Protein AF-A0A5K7W5W5-F1 (afdb_monomer_lite)

InterPro domains:
  IPR001056 Photosystem II reaction centre protein H [MF_00752] (23-83)
  IPR001056 Photosystem II reaction centre protein H [NF002728] (25-84)
  IPR001056 Photosystem II reaction centre protein H [PF00737] (26-77)
  IPR001056 Photosystem II reaction centre protein H [PTHR34469] (22-82)
  IPR036863 Photosystem II reaction centre protein H superfamily [G3DSA:1.20.5.880] (23-88)
  IPR036863 Photosystem II reaction centre protein H superfamily [SSF161025] (25-86)

pLDDT: mean 87.92, std 11.74, range [57.81, 98.81]

Structure (mmCIF, N/CA/C/O backbone):
data_AF-A0A5K7W5W5-F1
#
_entry.id   AF-A0A5K7W5W5-F1
#
loop_
_atom_site.group_PDB
_atom_site.id
_atom_site.type_symbol
_atom_site.label_atom_id
_atom_site.label_alt_id
_atom_site.label_comp_id
_atom_site.label_asym_id
_atom_site.label_entity_id
_atom_site.label_seq_id
_atom_site.pdbx_PDB_ins_code
_atom_site.Cartn_x
_atom_site.Cartn_y
_atom_site.Cartn_z
_atom_site.occupancy
_atom_site.B_iso_or_equiv
_atom_site.auth_seq_id
_atom_site.auth_comp_id
_atom_site.auth_asym_id
_atom_site.auth_atom_id
_atom_site.pdbx_PDB_model_num
ATOM 1 N N . MET A 1 1 ? -9.352 22.345 51.797 1.00 60.91 1 MET A N 1
ATOM 2 C CA . MET A 1 1 ? -10.383 22.298 50.734 1.00 60.91 1 MET A CA 1
ATOM 3 C C . MET A 1 1 ? -11.599 21.592 51.316 1.00 60.91 1 MET A C 1
ATOM 5 O O . MET A 1 1 ? -11.446 20.458 51.744 1.00 60.91 1 MET A O 1
ATOM 9 N N . SER A 1 2 ? -12.739 22.272 51.476 1.00 82.88 2 SER A N 1
ATOM 10 C CA . SER A 1 2 ? -13.903 21.677 52.154 1.00 82.88 2 SER A CA 1
ATOM 11 C C . SER A 1 2 ? -14.591 20.634 51.266 1.00 82.88 2 SER A C 1
ATOM 13 O O . SER A 1 2 ? -14.559 20.742 50.038 1.00 82.88 2 SER A O 1
ATOM 15 N N . LEU A 1 3 ? -15.245 19.646 51.885 1.00 75.31 3 LEU A N 1
ATOM 16 C CA . LEU A 1 3 ? -16.073 18.645 51.195 1.00 75.31 3 LEU A CA 1
ATOM 17 C C . LEU A 1 3 ? -17.112 19.300 50.262 1.00 75.31 3 LEU A C 1
ATOM 19 O O . LEU A 1 3 ? -17.318 18.834 49.144 1.00 75.31 3 LEU A O 1
ATOM 23 N N . ALA A 1 4 ? -17.683 20.438 50.669 1.00 79.62 4 ALA A N 1
ATOM 24 C CA . ALA A 1 4 ? -18.612 21.219 49.851 1.00 79.62 4 ALA A CA 1
ATOM 25 C C . ALA A 1 4 ? -17.946 21.825 48.597 1.00 79.62 4 ALA A C 1
ATOM 27 O O . ALA A 1 4 ? -18.526 21.810 47.512 1.00 79.62 4 ALA A O 1
ATOM 28 N N . GLY A 1 5 ? -16.702 22.306 48.715 1.00 82.00 5 GLY A N 1
ATOM 29 C CA . GLY A 1 5 ? -15.933 22.837 47.584 1.00 82.00 5 GLY A CA 1
ATOM 30 C C . GLY A 1 5 ? -15.515 21.764 46.571 1.00 82.00 5 GLY A C 1
ATOM 31 O O . GLY A 1 5 ? -15.480 22.032 45.370 1.00 82.00 5 GLY A O 1
ATOM 32 N N . LEU A 1 6 ? -15.244 20.539 47.035 1.00 80.81 6 LEU A N 1
ATOM 33 C CA . LEU A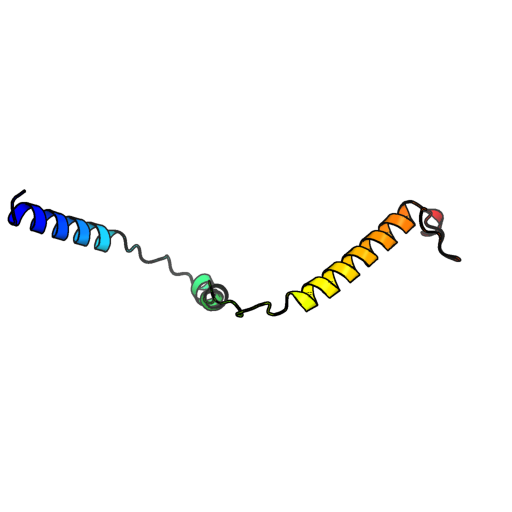 1 6 ? -14.968 19.390 46.166 1.00 80.81 6 LEU A CA 1
ATOM 34 C C . LEU A 1 6 ? -16.235 18.941 45.420 1.00 80.81 6 LEU A C 1
ATOM 36 O O . LEU A 1 6 ? -16.193 18.745 44.206 1.00 80.81 6 LEU A O 1
ATOM 40 N N . ALA A 1 7 ? -17.367 18.849 46.125 1.00 84.69 7 ALA A N 1
ATOM 41 C CA . ALA A 1 7 ? -18.654 18.487 45.535 1.00 84.69 7 ALA A CA 1
ATOM 42 C C . ALA A 1 7 ? -19.078 19.478 44.438 1.00 84.69 7 ALA A C 1
ATOM 44 O O . ALA A 1 7 ? -19.440 19.063 43.338 1.00 84.69 7 ALA A O 1
ATOM 45 N N . LEU A 1 8 ? -18.940 20.786 44.687 1.00 83.62 8 LEU A N 1
ATOM 46 C CA . LEU A 1 8 ? -19.262 21.819 43.700 1.00 83.62 8 LEU A CA 1
ATOM 47 C C . LEU A 1 8 ? -18.367 21.734 42.452 1.00 83.62 8 LEU A C 1
ATOM 49 O O . LEU A 1 8 ? -18.857 21.881 41.334 1.00 83.62 8 LEU A O 1
ATOM 53 N N . ARG A 1 9 ? -17.069 21.441 42.619 1.00 83.44 9 ARG A N 1
ATOM 54 C CA . ARG A 1 9 ? -16.140 21.241 41.493 1.00 83.44 9 ARG A CA 1
ATOM 55 C C . ARG A 1 9 ? -16.490 20.008 40.665 1.00 83.44 9 ARG A C 1
ATOM 57 O O . 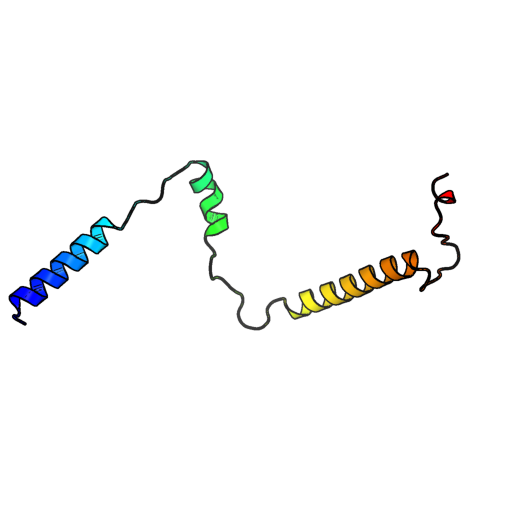ARG A 1 9 ? -16.438 20.082 39.443 1.00 83.44 9 ARG A O 1
ATOM 64 N N . ILE A 1 10 ? -16.884 18.906 41.301 1.00 81.06 10 ILE A N 1
ATOM 65 C CA . ILE A 1 10 ? -17.322 17.691 40.598 1.00 81.06 10 ILE A CA 1
ATOM 66 C C . ILE A 1 10 ? -18.608 17.967 39.811 1.00 81.06 10 ILE A C 1
ATOM 68 O O . ILE A 1 10 ? -18.681 17.644 38.628 1.00 81.06 10 ILE A O 1
ATOM 72 N N . VAL A 1 11 ? -19.594 18.631 40.419 1.00 83.88 11 VAL A N 1
ATOM 73 C CA . VAL A 1 11 ? -20.854 18.991 39.747 1.00 83.88 11 VAL A CA 1
ATOM 74 C C . VAL A 1 11 ? -20.610 19.945 38.574 1.00 83.88 11 VAL A C 1
ATOM 76 O O . VAL A 1 11 ? -21.175 19.752 37.496 1.00 83.88 11 VAL A O 1
ATOM 79 N N . LEU A 1 12 ? -19.724 20.931 38.739 1.00 82.25 12 LEU A N 1
ATOM 80 C CA . LEU A 1 12 ? -19.339 21.848 37.667 1.00 82.25 12 LEU A CA 1
ATOM 81 C C . LEU A 1 12 ? -18.643 21.106 36.517 1.00 82.25 12 LEU A C 1
ATOM 83 O O . LEU A 1 12 ? -19.013 21.294 35.361 1.00 82.25 12 LEU A O 1
ATOM 87 N N . LEU A 1 13 ? -17.685 20.224 36.820 1.00 78.94 13 LEU A N 1
ATOM 88 C CA . LEU A 1 13 ? -16.972 19.429 35.815 1.00 78.94 13 LEU A CA 1
ATOM 89 C C . LEU A 1 13 ? -17.910 18.483 35.056 1.00 78.94 13 LEU A C 1
ATOM 91 O O . LEU A 1 13 ? -17.814 18.371 33.834 1.00 78.94 13 LEU A O 1
ATOM 95 N N . LEU A 1 14 ? -18.855 17.847 35.750 1.00 80.19 14 LEU A N 1
ATOM 96 C CA . LEU A 1 14 ? -19.871 16.998 35.125 1.00 80.19 14 LEU A CA 1
ATOM 97 C C . LEU A 1 14 ? -20.846 17.814 34.258 1.00 80.19 14 LEU A C 1
ATOM 99 O O . LEU A 1 14 ? -21.211 17.372 33.169 1.00 80.19 14 LEU A O 1
ATOM 103 N N . SER A 1 15 ? -21.218 19.023 34.687 1.00 76.12 15 SER A N 1
ATOM 104 C CA . SER A 1 15 ? -22.082 19.941 33.928 1.00 76.12 15 SER A CA 1
ATOM 105 C C . SER A 1 15 ? -21.398 20.489 32.667 1.00 76.12 15 SER A C 1
ATOM 107 O O . SER A 1 15 ? -22.012 20.567 31.601 1.00 76.12 15 SER A O 1
ATOM 109 N N . VAL A 1 16 ? -20.099 20.795 32.750 1.00 73.38 16 VAL A N 1
ATOM 110 C CA . VAL A 1 16 ? -19.273 21.181 31.595 1.00 73.38 16 VAL A CA 1
ATOM 111 C C . VAL A 1 16 ? -19.126 20.003 30.627 1.00 73.38 16 VAL A C 1
ATOM 113 O O . VAL A 1 16 ? -19.383 20.164 29.437 1.00 73.38 16 VAL A O 1
ATOM 116 N N . LYS A 1 17 ? -18.833 18.791 31.122 1.00 65.94 17 LYS A N 1
ATOM 117 C CA . LYS A 1 17 ? -18.718 17.584 30.284 1.00 65.94 17 LYS A CA 1
ATOM 118 C C . LYS A 1 17 ? -20.029 17.226 29.571 1.00 65.94 17 LYS A C 1
ATOM 120 O O . LYS A 1 17 ? -19.993 16.841 28.408 1.00 65.94 17 LYS A O 1
ATOM 125 N N . LYS A 1 18 ? -21.180 17.418 30.228 1.00 63.28 18 LYS A N 1
ATOM 126 C CA . LYS A 1 18 ? -22.516 17.194 29.645 1.00 63.28 18 LYS A CA 1
ATOM 127 C C . LYS A 1 18 ? -22.906 18.242 28.593 1.00 63.28 18 LYS A C 1
ATOM 129 O O . LYS A 1 18 ? -23.679 17.928 27.698 1.00 63.28 18 LYS A O 1
ATOM 134 N N . ARG A 1 19 ? -22.373 19.468 28.663 1.00 58.97 19 ARG A N 1
ATOM 135 C CA . ARG A 1 19 ? -22.594 20.509 27.638 1.00 58.97 19 ARG A CA 1
ATOM 136 C C . ARG A 1 19 ? -21.692 20.381 26.407 1.00 58.97 19 ARG A C 1
ATOM 138 O O . ARG A 1 19 ? -22.033 20.931 25.368 1.00 58.97 19 ARG A O 1
ATOM 145 N N . ILE A 1 20 ? -20.577 19.657 26.505 1.00 59.53 20 ILE A N 1
ATOM 146 C CA . ILE A 1 20 ? -19.606 19.475 25.409 1.00 59.53 20 ILE A CA 1
ATOM 147 C C . ILE A 1 20 ? -19.987 18.317 24.468 1.00 59.53 20 ILE A C 1
ATOM 149 O O . ILE A 1 20 ? -19.398 18.183 23.399 1.00 59.53 20 ILE A O 1
ATOM 153 N N . THR A 1 21 ? -20.998 17.501 24.790 1.00 59.19 21 THR A N 1
ATOM 154 C CA . THR A 1 21 ? -21.526 16.512 23.836 1.00 59.19 21 THR A CA 1
ATOM 155 C C . THR A 1 21 ? -22.363 17.219 22.769 1.00 59.19 21 THR A C 1
ATOM 157 O O . THR A 1 21 ? -23.593 17.200 22.799 1.00 59.19 21 THR A O 1
ATOM 160 N N . THR A 1 22 ? -21.693 17.893 21.838 1.00 65.94 22 THR A N 1
ATOM 161 C CA . THR A 1 22 ? -22.280 18.357 20.586 1.00 65.94 22 THR A CA 1
ATOM 162 C C . THR A 1 22 ? -22.753 17.132 19.807 1.00 65.94 22 THR A C 1
ATOM 164 O O . THR A 1 22 ? -21.983 16.213 19.525 1.00 65.94 22 THR A O 1
ATOM 167 N N . MET A 1 23 ? -24.044 17.071 19.481 1.00 75.38 23 MET A N 1
ATOM 168 C CA . MET A 1 23 ? -24.535 16.063 18.544 1.00 75.38 23 MET A CA 1
ATOM 169 C C . MET A 1 23 ? -23.879 16.333 17.189 1.00 75.38 23 MET A C 1
ATOM 171 O O . MET A 1 23 ? -24.013 17.430 16.648 1.00 75.38 23 MET A O 1
ATOM 175 N N . ALA A 1 24 ? -23.146 15.354 16.657 1.00 80.69 24 ALA A N 1
ATOM 176 C CA . ALA A 1 24 ? -22.550 15.473 15.332 1.00 80.69 24 ALA A CA 1
ATOM 177 C C . ALA A 1 24 ? -23.649 15.736 14.290 1.00 80.69 24 ALA A C 1
ATOM 179 O O . ALA A 1 24 ? -24.701 15.087 14.317 1.00 80.69 24 ALA A O 1
ATOM 180 N N . GLN A 1 25 ? -23.409 16.686 13.382 1.00 89.88 25 GLN A N 1
ATOM 181 C CA . GLN A 1 25 ? -24.371 17.045 12.343 1.00 89.88 25 GLN A CA 1
ATOM 182 C C . GLN A 1 25 ? -24.719 15.816 11.496 1.00 89.88 25 GLN A C 1
ATOM 184 O O . GLN A 1 25 ? -23.843 15.171 10.919 1.00 89.88 25 GLN A O 1
ATOM 189 N N . ARG A 1 26 ? -26.013 15.498 11.420 1.00 92.69 26 ARG A N 1
ATOM 190 C CA . ARG A 1 26 ? -26.531 14.399 10.603 1.00 92.69 26 ARG A CA 1
ATOM 191 C C . ARG A 1 26 ? -26.812 14.885 9.194 1.00 92.69 26 ARG A C 1
ATOM 193 O O . ARG A 1 26 ? -27.452 15.915 9.002 1.00 92.69 26 ARG A O 1
ATOM 200 N N . THR A 1 27 ? -26.347 14.130 8.210 1.00 96.06 27 THR A N 1
ATOM 201 C CA . THR A 1 27 ? -26.632 14.374 6.797 1.00 96.06 27 THR A CA 1
ATOM 202 C C . THR A 1 27 ? -27.038 13.059 6.150 1.00 96.06 27 THR A C 1
ATOM 204 O O . THR A 1 27 ? -26.557 12.000 6.547 1.00 96.06 27 THR A O 1
ATOM 207 N N . ARG A 1 28 ? -27.892 13.116 5.122 1.00 96.50 28 ARG A N 1
ATOM 208 C CA . ARG A 1 28 ? -28.308 11.915 4.374 1.00 96.50 28 ARG A CA 1
ATOM 209 C C . ARG A 1 28 ? -27.109 11.151 3.806 1.00 96.50 28 ARG A C 1
ATOM 211 O O . ARG A 1 28 ? -27.062 9.929 3.890 1.00 96.50 28 ARG A O 1
ATOM 218 N N . LEU A 1 29 ? -26.126 11.881 3.276 1.00 97.25 29 LEU A N 1
ATOM 219 C CA . LEU A 1 29 ? -24.878 11.294 2.790 1.00 97.25 29 LEU A CA 1
ATOM 220 C C . LEU A 1 29 ? -24.052 10.698 3.938 1.00 97.25 29 LEU A C 1
ATOM 222 O O . LEU A 1 29 ? -23.518 9.604 3.803 1.00 97.25 29 LEU A O 1
ATOM 226 N N . GLY A 1 30 ? -23.981 11.387 5.079 1.00 96.06 30 GLY A N 1
ATOM 227 C CA . GLY A 1 30 ? -23.281 10.908 6.267 1.00 96.06 30 GLY A CA 1
ATOM 228 C C . GLY A 1 30 ? -23.876 9.615 6.813 1.00 96.06 30 GLY A C 1
ATOM 229 O O . GLY A 1 30 ? -23.122 8.717 7.164 1.00 96.06 30 GLY A O 1
ATOM 230 N N . ASP A 1 31 ? -25.202 9.478 6.829 1.00 95.62 31 ASP A N 1
ATOM 231 C CA . ASP A 1 31 ? -25.861 8.246 7.267 1.00 95.62 31 ASP A CA 1
ATOM 232 C C . ASP A 1 31 ? -25.612 7.079 6.293 1.00 95.62 31 ASP A C 1
ATOM 234 O O . ASP A 1 31 ? -25.405 5.955 6.750 1.00 95.62 31 ASP A O 1
ATOM 238 N N . LEU A 1 32 ? -25.529 7.344 4.981 1.00 97.75 32 LEU A N 1
ATOM 239 C CA . LEU A 1 32 ? -25.180 6.338 3.969 1.00 97.75 32 LEU A CA 1
ATOM 240 C C . LEU A 1 32 ? -23.711 5.891 4.057 1.00 97.75 32 LEU A C 1
ATOM 242 O O . LEU A 1 32 ? -23.421 4.702 3.962 1.00 97.75 32 LEU A O 1
ATOM 246 N N . LEU A 1 33 ? -22.781 6.832 4.246 1.00 97.00 33 LEU A N 1
ATOM 247 C CA . LEU A 1 33 ? -21.340 6.553 4.301 1.00 97.00 33 LEU A CA 1
ATOM 248 C C . LEU A 1 33 ? -20.864 6.114 5.692 1.00 97.00 33 LEU A C 1
ATOM 250 O O . LEU A 1 33 ? -19.725 5.669 5.840 1.00 97.00 33 LEU A O 1
ATOM 254 N N . ARG A 1 34 ? -21.720 6.207 6.718 1.00 96.06 34 ARG A N 1
ATOM 255 C CA . ARG A 1 34 ? -21.380 5.864 8.104 1.00 96.06 34 ARG A CA 1
ATOM 256 C C . ARG A 1 34 ? -20.739 4.477 8.259 1.00 96.06 34 ARG A C 1
ATOM 258 O O . ARG A 1 34 ? -19.761 4.399 9.001 1.00 96.06 34 ARG A O 1
ATOM 265 N N . PRO A 1 35 ? -21.213 3.403 7.594 1.00 96.75 35 PRO A N 1
ATOM 266 C CA . PRO A 1 35 ? -20.594 2.084 7.720 1.00 96.75 35 PRO A CA 1
ATOM 267 C C . PRO A 1 35 ? -19.147 2.038 7.208 1.00 96.75 35 PRO A C 1
ATOM 269 O O . PRO A 1 35 ? -18.325 1.343 7.800 1.00 96.75 35 PRO A O 1
ATOM 272 N N . LEU A 1 36 ? -18.798 2.828 6.184 1.00 97.19 36 LEU A N 1
ATOM 273 C CA . LEU A 1 36 ? -17.443 2.862 5.610 1.00 97.19 36 LEU A CA 1
ATOM 274 C C . LEU A 1 36 ? -16.398 3.447 6.570 1.00 97.19 36 LEU A C 1
ATOM 276 O O . LEU A 1 36 ? -15.217 3.145 6.446 1.00 97.19 36 LEU A O 1
ATOM 280 N N . ASN A 1 37 ? -16.827 4.262 7.539 1.00 96.38 37 ASN A N 1
ATOM 281 C CA . ASN A 1 37 ? -15.963 4.856 8.563 1.00 96.38 37 ASN A CA 1
ATOM 282 C C . ASN A 1 37 ? -16.207 4.256 9.964 1.00 96.38 37 ASN A C 1
ATOM 284 O O . ASN A 1 37 ? -15.931 4.893 10.979 1.00 96.38 37 ASN A O 1
ATOM 288 N N . SER A 1 38 ? -16.800 3.060 10.039 1.00 96.38 38 SER A N 1
ATOM 289 C CA . SER A 1 38 ? -17.185 2.442 11.317 1.00 96.38 38 SER A CA 1
ATOM 290 C C . SER A 1 38 ? -16.132 1.499 11.901 1.00 96.38 38 SER A C 1
ATOM 292 O O . SER A 1 38 ? -16.123 1.279 13.109 1.00 96.38 38 SER A O 1
ATOM 294 N N . GLU A 1 39 ? -15.212 0.986 11.081 1.00 96.94 39 GLU A N 1
ATOM 295 C CA . GLU A 1 39 ? -14.214 -0.014 11.492 1.00 96.94 39 GLU A CA 1
ATOM 296 C C . GLU A 1 39 ? -12.873 0.602 11.933 1.00 96.94 39 GLU A C 1
ATOM 298 O O . GLU A 1 39 ? -11.830 -0.052 11.885 1.00 96.94 39 GLU A O 1
ATOM 303 N N . TYR A 1 40 ? -12.869 1.865 12.372 1.00 96.12 40 TYR A N 1
ATOM 304 C CA . TYR A 1 40 ? -11.645 2.513 12.843 1.00 96.12 40 TYR A CA 1
ATOM 305 C C . TYR A 1 40 ? -11.027 1.746 14.021 1.00 96.12 40 TYR A C 1
ATOM 307 O O . TYR A 1 40 ? -11.700 1.424 15.000 1.00 96.12 40 TYR A O 1
ATOM 315 N N . GLY A 1 41 ? -9.728 1.463 13.924 1.00 97.00 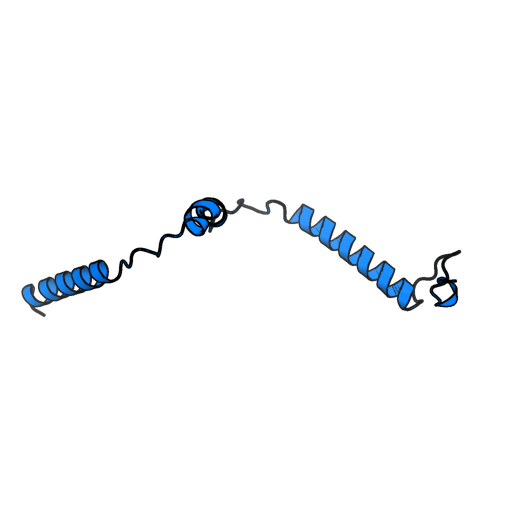41 GLY A N 1
ATOM 316 C CA . GLY A 1 41 ? -8.985 0.698 14.927 1.00 97.00 41 GLY A CA 1
ATOM 317 C C . GLY A 1 41 ? -9.120 -0.823 14.804 1.00 97.00 41 GLY A C 1
ATOM 318 O O . GLY A 1 41 ? -8.427 -1.544 15.520 1.00 97.00 41 GLY A O 1
ATOM 319 N N . LYS A 1 42 ? -9.951 -1.334 13.885 1.00 97.81 42 LYS A N 1
ATOM 320 C CA . LYS A 1 42 ? -9.987 -2.762 13.561 1.00 97.81 42 LYS A CA 1
ATOM 321 C C . LYS A 1 42 ? -8.761 -3.114 12.725 1.00 97.81 42 LYS A C 1
ATOM 323 O O . LYS A 1 42 ? -8.569 -2.592 11.630 1.00 97.81 42 LYS A O 1
ATOM 328 N N . VAL A 1 43 ? -7.939 -4.019 13.239 1.00 96.94 43 VAL A N 1
ATOM 329 C CA . VAL A 1 43 ? -6.739 -4.518 12.561 1.00 96.94 43 VAL A CA 1
ATOM 330 C C . VAL A 1 43 ? -6.658 -6.032 12.697 1.00 96.94 43 VAL A C 1
ATOM 332 O O . VAL A 1 43 ? -7.216 -6.614 13.628 1.00 96.94 43 VAL A O 1
ATOM 335 N N . VAL A 1 44 ? -5.960 -6.679 11.767 1.00 97.50 44 VAL A N 1
ATOM 336 C CA . VAL A 1 44 ? -5.653 -8.110 11.865 1.00 97.50 44 VAL A CA 1
ATOM 337 C C . VAL A 1 44 ? -4.438 -8.278 12.786 1.00 97.50 44 VAL A C 1
ATOM 339 O O . VAL A 1 44 ? -3.435 -7.599 12.564 1.00 97.50 44 VAL A O 1
ATOM 342 N N . PRO A 1 45 ? -4.495 -9.142 13.818 1.00 97.00 45 PRO A N 1
ATOM 343 C CA . PRO A 1 45 ? -3.359 -9.359 14.708 1.00 97.00 45 PRO A CA 1
ATOM 344 C C . PRO A 1 45 ? -2.199 -10.064 13.988 1.00 97.00 45 PRO A C 1
ATOM 346 O O . PRO A 1 45 ? -2.396 -10.835 13.047 1.00 97.00 45 PRO A O 1
ATOM 349 N N . GLY A 1 46 ? -0.974 -9.833 14.462 1.00 97.25 46 GLY A N 1
ATOM 350 C CA . GLY A 1 46 ? 0.237 -10.372 13.841 1.00 97.25 46 GLY A CA 1
ATOM 351 C C . GLY A 1 46 ? 0.602 -9.646 12.543 1.00 97.25 46 GLY A C 1
ATOM 352 O O . GLY A 1 46 ? 0.415 -8.440 12.425 1.00 97.25 46 GLY A O 1
ATOM 353 N N . TRP A 1 47 ? 1.153 -10.379 11.573 1.00 97.50 47 TRP A N 1
ATOM 354 C CA . TRP A 1 47 ? 1.660 -9.804 10.318 1.00 97.50 47 TRP A CA 1
ATOM 355 C C . TRP A 1 47 ? 0.597 -9.631 9.226 1.00 97.50 47 TRP A C 1
ATOM 357 O O . TRP A 1 47 ? 0.848 -8.925 8.248 1.00 97.50 47 TRP A O 1
ATOM 367 N N . GLY A 1 48 ? -0.575 -10.258 9.362 1.00 97.31 48 GLY A N 1
ATOM 368 C CA . GLY A 1 48 ? -1.639 -10.195 8.358 1.00 97.31 48 GLY A CA 1
ATOM 369 C C . GLY A 1 48 ? -1.125 -10.481 6.941 1.00 97.31 48 GLY A C 1
ATOM 370 O O . GLY A 1 48 ? -0.424 -11.463 6.703 1.00 97.31 48 GLY A O 1
ATOM 371 N N . THR A 1 49 ? -1.436 -9.592 6.000 1.00 98.19 49 THR A N 1
ATOM 372 C CA . THR A 1 49 ? -1.014 -9.687 4.593 1.00 98.19 49 THR A CA 1
ATOM 373 C C . THR A 1 49 ? 0.326 -9.005 4.300 1.00 98.19 49 THR A C 1
ATOM 375 O O . THR A 1 49 ? 0.700 -8.888 3.135 1.00 98.19 49 THR A O 1
ATOM 378 N N . THR A 1 50 ? 1.078 -8.570 5.318 1.00 98.38 50 THR A N 1
ATOM 379 C CA . THR A 1 50 ? 2.360 -7.860 5.139 1.00 98.38 50 THR A CA 1
ATOM 380 C C . THR A 1 50 ? 3.366 -8.636 4.278 1.00 98.38 50 THR A C 1
ATOM 382 O O . THR A 1 50 ? 3.957 -8.020 3.394 1.00 98.38 50 THR A O 1
ATOM 385 N N . PRO A 1 51 ? 3.551 -9.966 4.428 1.00 98.56 51 PRO A N 1
ATOM 386 C CA . PRO A 1 51 ? 4.457 -10.705 3.546 1.00 98.56 51 PRO A CA 1
ATOM 387 C C . PRO A 1 51 ? 4.009 -10.678 2.078 1.00 98.56 51 PRO A C 1
ATOM 389 O O . PRO A 1 51 ? 4.829 -10.477 1.188 1.00 98.56 51 PRO A O 1
ATOM 392 N N . ILE A 1 52 ? 2.702 -10.808 1.825 1.00 98.56 52 ILE A N 1
ATOM 393 C CA . ILE A 1 52 ? 2.120 -10.739 0.474 1.00 98.56 52 ILE A CA 1
ATOM 394 C C . ILE A 1 52 ? 2.323 -9.337 -0.114 1.00 98.56 52 ILE A C 1
ATOM 396 O O . ILE A 1 52 ? 2.769 -9.204 -1.251 1.00 98.56 52 ILE A O 1
ATOM 400 N N . MET A 1 53 ? 2.066 -8.290 0.676 1.00 98.56 53 MET A N 1
ATOM 401 C CA . MET A 1 53 ? 2.365 -6.906 0.303 1.00 98.56 53 MET A CA 1
ATOM 402 C C . MET A 1 53 ? 3.847 -6.746 -0.060 1.00 98.56 53 MET A C 1
ATOM 404 O O . MET A 1 53 ? 4.147 -6.157 -1.091 1.00 98.56 53 MET A O 1
ATOM 408 N N . GLY A 1 54 ? 4.762 -7.321 0.726 1.00 98.75 54 GLY A N 1
ATOM 409 C CA . GLY A 1 54 ? 6.199 -7.308 0.446 1.00 98.75 54 GLY A CA 1
ATOM 410 C C . GLY A 1 54 ? 6.561 -7.945 -0.898 1.00 98.75 54 GLY A C 1
ATOM 411 O O . GLY A 1 54 ? 7.354 -7.376 -1.645 1.00 98.75 54 GLY A O 1
ATOM 412 N N . VAL A 1 55 ? 5.932 -9.071 -1.256 1.00 98.75 55 VAL A N 1
ATOM 413 C CA . VAL A 1 55 ? 6.104 -9.694 -2.581 1.00 98.75 55 VAL A CA 1
ATOM 414 C C . VAL A 1 55 ? 5.659 -8.742 -3.691 1.00 98.75 55 VAL A C 1
ATOM 416 O O . VAL A 1 55 ? 6.416 -8.502 -4.630 1.00 98.75 55 VAL A O 1
ATOM 419 N N . PHE A 1 56 ? 4.469 -8.147 -3.574 1.00 98.75 56 PHE A N 1
ATOM 420 C CA . PHE A 1 56 ? 3.987 -7.192 -4.575 1.00 98.75 56 PHE A CA 1
ATOM 421 C C . PHE A 1 56 ? 4.846 -5.929 -4.646 1.00 98.75 56 PHE A C 1
ATOM 423 O O . PHE A 1 56 ? 5.091 -5.433 -5.741 1.00 98.75 56 PHE A O 1
ATOM 430 N N . MET A 1 57 ? 5.359 -5.437 -3.517 1.00 98.81 57 MET A N 1
ATOM 431 C CA . MET A 1 57 ? 6.298 -4.316 -3.488 1.00 98.81 57 MET A CA 1
ATOM 432 C C . MET A 1 57 ? 7.606 -4.656 -4.202 1.00 98.81 57 MET A C 1
ATOM 434 O O . MET A 1 57 ? 8.103 -3.833 -4.963 1.00 98.81 57 MET A O 1
ATOM 438 N N . ALA A 1 58 ? 8.151 -5.858 -4.001 1.00 98.81 58 ALA A N 1
ATOM 439 C CA . ALA A 1 58 ? 9.367 -6.296 -4.679 1.00 98.81 58 ALA A CA 1
ATOM 440 C C . ALA A 1 58 ? 9.150 -6.438 -6.193 1.00 98.81 58 ALA A C 1
ATOM 442 O O . ALA A 1 58 ? 9.951 -5.933 -6.975 1.00 98.81 58 ALA A O 1
ATOM 443 N N . LEU A 1 59 ? 8.038 -7.051 -6.614 1.00 98.81 59 LEU A N 1
ATOM 444 C CA . LEU A 1 59 ? 7.665 -7.131 -8.029 1.00 98.81 59 LEU A CA 1
ATOM 445 C C . LEU A 1 59 ? 7.462 -5.739 -8.637 1.00 98.81 59 LEU A C 1
ATOM 447 O O . LEU A 1 59 ? 7.929 -5.477 -9.742 1.00 98.81 59 LEU A O 1
ATOM 451 N N . PHE A 1 60 ? 6.817 -4.831 -7.902 1.00 98.69 60 PHE A N 1
ATOM 452 C CA . PHE A 1 60 ? 6.621 -3.453 -8.336 1.00 98.69 60 PHE A CA 1
ATOM 453 C C . PHE A 1 60 ? 7.948 -2.691 -8.440 1.00 98.69 60 PHE A C 1
ATOM 455 O O . PHE A 1 60 ? 8.166 -1.974 -9.411 1.00 98.69 60 PHE A O 1
ATOM 462 N N . LEU A 1 61 ? 8.877 -2.897 -7.504 1.00 98.69 61 LEU A N 1
ATOM 463 C CA . LEU A 1 61 ? 10.224 -2.336 -7.575 1.00 98.69 61 LEU A CA 1
ATOM 464 C C . LEU A 1 61 ? 10.984 -2.854 -8.802 1.00 98.69 61 LEU A C 1
ATOM 466 O O . LEU A 1 61 ? 11.574 -2.058 -9.527 1.00 98.69 61 LEU A O 1
ATOM 470 N N . VAL A 1 62 ? 10.946 -4.165 -9.059 1.00 98.62 62 VAL A N 1
ATOM 471 C CA . VAL A 1 62 ? 11.557 -4.761 -10.257 1.00 98.62 62 VAL A CA 1
ATOM 472 C C . VAL A 1 62 ? 10.942 -4.162 -11.520 1.00 98.62 62 VAL A C 1
ATOM 474 O O . VAL A 1 62 ? 11.678 -3.752 -12.413 1.00 98.62 62 VAL A O 1
ATOM 477 N N . PHE A 1 63 ? 9.614 -4.032 -11.575 1.00 98.44 63 PHE A N 1
ATOM 478 C CA . PHE A 1 63 ? 8.918 -3.386 -12.686 1.00 98.44 63 PHE A CA 1
ATOM 479 C C . PHE A 1 63 ? 9.407 -1.947 -12.917 1.00 98.44 63 PHE A C 1
ATOM 481 O O . PHE A 1 63 ? 9.767 -1.599 -14.042 1.00 98.44 63 PHE A O 1
ATOM 488 N N . LEU A 1 64 ? 9.491 -1.132 -11.859 1.00 98.50 64 LEU A N 1
ATOM 489 C CA . LEU A 1 64 ? 9.988 0.245 -11.946 1.00 98.50 64 LEU A CA 1
ATOM 490 C C . LEU A 1 64 ? 11.445 0.309 -12.416 1.00 98.50 64 LEU A C 1
ATOM 492 O O . LEU A 1 64 ? 11.793 1.151 -13.241 1.00 98.50 64 LEU A O 1
ATOM 496 N N . LEU A 1 65 ? 12.299 -0.587 -11.919 1.00 98.25 65 LEU A N 1
ATOM 497 C CA . LEU A 1 65 ? 13.695 -0.660 -12.337 1.00 98.25 65 LEU A CA 1
ATOM 498 C C . LEU A 1 65 ? 13.828 -1.046 -13.810 1.00 98.25 65 LEU A C 1
ATOM 500 O O . LEU A 1 65 ? 14.648 -0.452 -14.503 1.00 98.25 65 LEU A O 1
ATOM 504 N N . VAL A 1 66 ? 13.015 -1.983 -14.300 1.00 96.62 66 VAL A N 1
ATOM 505 C CA . VAL A 1 66 ? 13.018 -2.378 -15.714 1.00 96.62 66 VAL A CA 1
ATOM 506 C C . VAL A 1 66 ? 12.656 -1.191 -16.603 1.00 96.62 66 VAL A C 1
ATOM 508 O O . VAL A 1 66 ? 13.430 -0.858 -17.498 1.00 96.62 66 VAL A O 1
ATOM 511 N N . ILE A 1 67 ? 11.536 -0.505 -16.345 1.00 94.94 67 ILE A N 1
ATOM 512 C CA . ILE A 1 67 ? 11.123 0.634 -17.186 1.00 94.94 67 ILE A CA 1
ATOM 513 C C . ILE A 1 67 ? 12.115 1.801 -17.098 1.00 94.94 67 ILE A C 1
ATOM 515 O O . ILE A 1 67 ? 12.404 2.443 -18.107 1.00 94.94 67 ILE A O 1
ATOM 519 N N . LEU A 1 68 ? 12.690 2.045 -15.916 1.00 96.25 68 LEU A N 1
ATOM 520 C CA . LEU A 1 68 ? 13.687 3.093 -15.719 1.00 96.25 68 LEU A CA 1
ATOM 521 C C . LEU A 1 68 ? 14.973 2.7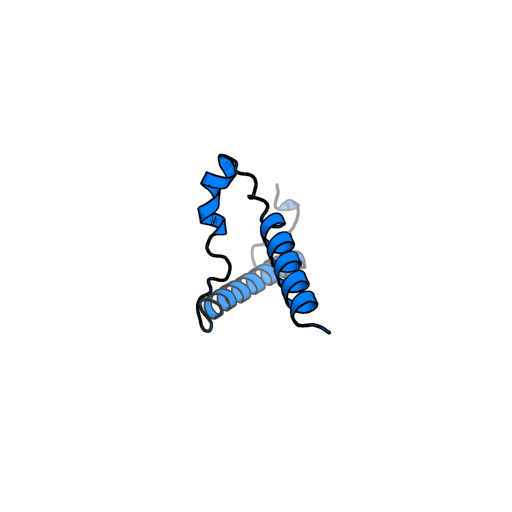86 -16.488 1.00 96.25 68 LEU A C 1
ATOM 523 O O . LEU A 1 68 ? 15.520 3.662 -17.153 1.00 96.25 68 LEU A O 1
ATOM 527 N N . GLN A 1 69 ? 15.461 1.549 -16.409 1.00 95.00 69 GLN A N 1
ATOM 528 C CA . GLN A 1 69 ? 16.695 1.146 -17.078 1.00 95.00 69 GLN A CA 1
ATOM 529 C C . GLN A 1 69 ? 16.528 1.041 -18.592 1.00 95.00 69 GLN A C 1
ATOM 531 O O . GLN A 1 69 ? 17.477 1.358 -19.308 1.00 95.00 69 GLN A O 1
ATOM 536 N N . LEU A 1 70 ? 15.339 0.659 -19.072 1.00 92.50 70 LEU A N 1
ATOM 537 C CA . LEU A 1 70 ? 14.984 0.730 -20.490 1.00 92.50 70 LEU A CA 1
ATOM 538 C C . LEU A 1 70 ? 15.047 2.171 -20.996 1.00 92.50 70 LEU A C 1
ATOM 540 O O . LEU A 1 70 ? 15.704 2.443 -21.998 1.00 92.50 70 LEU A O 1
ATOM 544 N N . TYR A 1 71 ? 14.433 3.111 -20.272 1.00 91.19 71 TYR A N 1
ATOM 545 C CA . TYR A 1 71 ? 14.487 4.529 -20.628 1.00 91.19 71 TYR A CA 1
ATOM 546 C C . TYR A 1 71 ? 15.919 5.087 -20.571 1.00 91.19 71 TYR A C 1
ATOM 548 O O . TYR A 1 71 ? 16.350 5.806 -21.470 1.00 91.19 71 TYR A O 1
ATOM 556 N N . ASN A 1 72 ? 16.690 4.705 -19.550 1.00 93.81 72 ASN A N 1
ATOM 557 C CA . ASN A 1 72 ? 18.082 5.126 -19.382 1.00 93.81 72 ASN A CA 1
ATOM 558 C C . ASN A 1 72 ? 19.079 4.344 -20.260 1.00 93.81 72 ASN A C 1
ATOM 560 O O . ASN A 1 72 ? 20.288 4.530 -20.128 1.00 93.81 72 ASN A O 1
ATOM 564 N N . LYS A 1 73 ? 18.602 3.427 -21.113 1.00 90.94 73 LYS A N 1
ATOM 565 C CA . LYS A 1 73 ? 19.428 2.559 -21.973 1.00 90.94 73 LYS A CA 1
ATOM 566 C C . LYS A 1 73 ? 20.487 1.740 -21.213 1.00 90.94 73 LYS A C 1
ATOM 568 O O . LYS A 1 73 ? 21.455 1.277 -21.805 1.00 90.94 73 LYS A O 1
ATOM 573 N N . SER A 1 74 ? 20.316 1.561 -19.901 1.00 93.81 74 SER A N 1
ATOM 574 C CA . SER A 1 74 ? 21.183 0.715 -19.063 1.00 93.81 74 SER A CA 1
ATOM 575 C C . SER A 1 74 ? 20.827 -0.767 -19.204 1.00 93.81 74 SER A C 1
ATOM 577 O O . SER A 1 74 ? 21.672 -1.630 -18.995 1.00 93.81 74 SER A O 1
ATOM 579 N N . LEU A 1 75 ? 19.579 -1.043 -19.589 1.00 91.38 75 LEU A N 1
ATOM 580 C CA . LEU A 1 75 ? 19.078 -2.351 -19.987 1.00 91.38 75 LEU A CA 1
ATOM 581 C C . LEU A 1 75 ? 18.662 -2.255 -21.462 1.00 91.38 75 LEU A C 1
ATOM 583 O O . LEU A 1 75 ? 17.775 -1.470 -21.792 1.00 91.38 75 LEU A O 1
ATOM 587 N N . ILE A 1 76 ? 19.304 -3.027 -22.341 1.00 89.75 76 ILE A N 1
ATOM 588 C CA . ILE A 1 76 ? 18.979 -3.094 -23.774 1.00 89.75 76 ILE A CA 1
ATOM 589 C C . ILE A 1 76 ? 18.299 -4.436 -24.035 1.00 89.75 76 ILE A C 1
ATOM 591 O O . ILE A 1 76 ? 18.843 -5.483 -23.688 1.00 89.75 76 ILE A O 1
ATOM 595 N N . LEU A 1 77 ? 17.112 -4.399 -24.636 1.00 87.50 77 LEU A N 1
ATOM 596 C CA . LEU A 1 77 ? 16.375 -5.590 -25.051 1.00 87.50 77 LEU A CA 1
ATOM 597 C C . LEU A 1 77 ? 16.391 -5.680 -26.576 1.00 87.50 77 LEU A C 1
ATOM 599 O O . LEU A 1 77 ? 16.114 -4.697 -27.265 1.00 87.50 77 LEU A O 1
ATOM 603 N N . GLU A 1 78 ? 16.712 -6.859 -27.106 1.00 87.56 78 GLU A N 1
ATOM 604 C CA . GLU A 1 78 ? 16.669 -7.103 -28.548 1.00 87.56 78 GLU A CA 1
ATOM 605 C C . GLU A 1 78 ? 15.254 -6.852 -29.093 1.00 87.56 78 GLU A C 1
ATOM 607 O O . GLU A 1 78 ? 14.258 -7.267 -28.501 1.00 87.56 78 GLU A O 1
ATOM 612 N N . GLY A 1 79 ? 15.160 -6.136 -30.215 1.00 78.94 79 GLY A N 1
ATOM 613 C CA . GLY A 1 79 ? 13.881 -5.791 -30.846 1.00 78.94 79 GLY A CA 1
ATOM 614 C C . GLY A 1 79 ? 13.126 -4.612 -30.217 1.00 78.94 79 GLY A C 1
ATOM 615 O O . GLY A 1 79 ? 12.079 -4.238 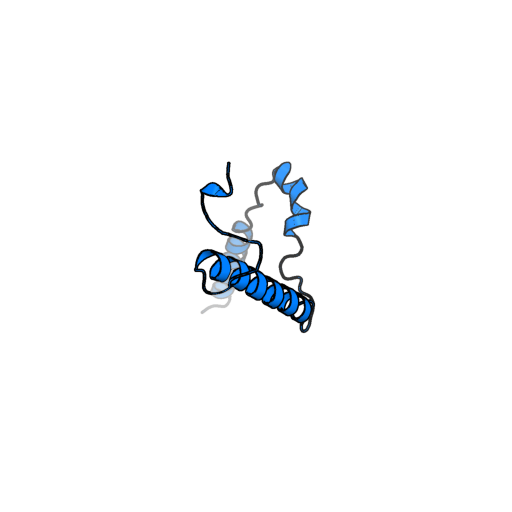-30.738 1.00 78.94 79 GLY A O 1
ATOM 616 N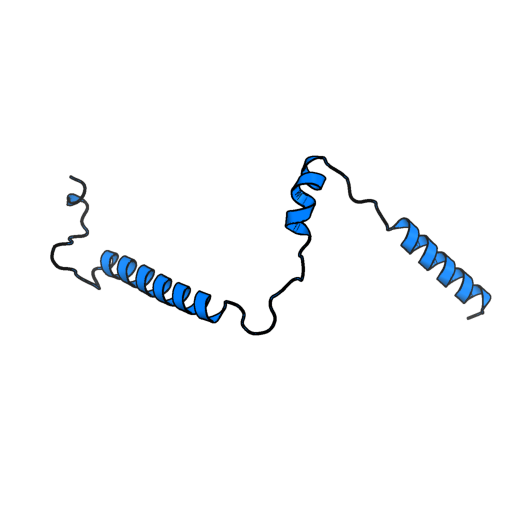 N . ILE A 1 80 ? 13.646 -3.988 -29.151 1.00 78.25 80 ILE A N 1
ATOM 617 C CA . ILE A 1 80 ? 13.048 -2.797 -28.528 1.00 78.25 80 ILE A CA 1
ATOM 618 C C . ILE A 1 80 ? 14.012 -1.617 -28.675 1.00 78.25 80 ILE A C 1
ATOM 620 O O . ILE A 1 80 ? 15.034 -1.542 -27.995 1.00 78.25 80 ILE A O 1
ATOM 624 N N . ASN A 1 81 ? 13.667 -0.666 -29.548 1.00 79.38 81 ASN A N 1
ATOM 625 C CA . ASN A 1 81 ? 14.351 0.622 -29.639 1.00 79.38 81 ASN A CA 1
ATOM 626 C C . ASN A 1 81 ? 13.464 1.715 -29.032 1.00 79.38 81 ASN A C 1
ATOM 628 O O . ASN A 1 81 ? 12.398 2.025 -29.563 1.00 79.38 81 ASN A O 1
ATOM 632 N N . VAL A 1 82 ? 13.899 2.276 -27.903 1.00 77.88 82 VAL A N 1
ATOM 633 C CA . VAL A 1 82 ? 13.228 3.408 -27.255 1.00 77.88 82 VAL A CA 1
ATOM 634 C C . VAL A 1 82 ? 13.661 4.688 -27.966 1.00 77.88 82 VAL A C 1
ATOM 636 O O . VAL A 1 82 ? 14.601 5.370 -27.552 1.00 77.88 82 VAL A O 1
ATOM 639 N N . ASP A 1 83 ? 12.979 4.977 -29.067 1.00 77.50 83 ASP A N 1
ATOM 640 C CA . ASP A 1 83 ? 13.161 6.187 -29.860 1.00 77.50 83 ASP A CA 1
ATOM 641 C C . ASP A 1 83 ? 11.805 6.753 -30.295 1.00 77.50 83 ASP A C 1
ATOM 643 O O . ASP A 1 83 ? 10.822 6.024 -30.427 1.00 77.50 83 ASP A O 1
ATOM 647 N N . TRP A 1 84 ? 11.744 8.060 -30.539 1.00 77.19 84 TRP A N 1
ATOM 648 C CA . TRP A 1 84 ? 10.532 8.743 -30.995 1.00 77.19 84 TRP A CA 1
ATOM 649 C C . TRP A 1 84 ? 10.089 8.278 -32.386 1.00 77.19 84 TRP A C 1
ATOM 651 O O . TRP A 1 84 ? 8.906 8.359 -32.696 1.00 77.19 84 TRP A O 1
ATOM 661 N N . SER A 1 85 ? 11.007 7.720 -33.183 1.00 77.06 85 SER A N 1
ATOM 662 C CA . SER A 1 85 ? 10.696 7.051 -34.454 1.00 77.06 85 SER A CA 1
ATOM 663 C C . SER A 1 85 ? 9.856 5.777 -34.296 1.00 77.06 85 SER A C 1
ATOM 665 O O . SER A 1 85 ? 9.273 5.315 -35.264 1.00 77.06 85 SER A O 1
ATOM 667 N N . SER A 1 86 ? 9.738 5.215 -33.085 1.00 71.56 86 SER A N 1
ATOM 668 C CA . SER A 1 86 ? 8.825 4.089 -32.822 1.00 71.56 86 SER A CA 1
ATOM 669 C C . SER A 1 86 ? 7.344 4.495 -32.800 1.00 71.56 86 SER A C 1
ATOM 671 O O . SER A 1 86 ? 6.466 3.634 -32.850 1.00 71.56 86 SER A O 1
ATOM 673 N N . LEU A 1 87 ? 7.059 5.801 -32.744 1.00 73.31 87 LEU A N 1
ATOM 674 C CA . LEU A 1 87 ? 5.726 6.383 -32.876 1.00 73.31 87 LEU A CA 1
ATOM 675 C C . LEU A 1 87 ? 5.542 6.938 -34.303 1.00 73.31 87 LEU A C 1
ATOM 677 O O . LEU A 1 87 ? 5.330 8.138 -34.473 1.00 73.31 87 LEU A O 1
ATOM 681 N N . GLY A 1 88 ? 5.653 6.084 -35.327 1.00 57.81 88 GLY A N 1
ATOM 682 C CA . GLY A 1 88 ? 5.461 6.474 -36.733 1.00 57.81 88 GLY A CA 1
ATOM 683 C C . GLY A 1 88 ? 6.178 5.585 -37.731 1.00 57.81 88 GLY A C 1
ATOM 684 O O . GLY A 1 88 ? 7.372 5.850 -37.975 1.00 57.81 88 GLY A O 1
#

Radius of gyration: 30.49 Å; chains: 1; bounding box: 50×34×89 Å

Sequence (88 aa):
MSLAGLALRIVLLLSVKKRITTMAQRTRLGDLLRPLNSEYGKVVPGWGTTPIMGVFMALFLVFLLVILQLYNKSLILEGINVDWSSLG

Organism: NCBI:txid1928728

Foldseek 3Di:
DDPVVVVVVVVVVVVVVVVPPDDPDDDPVCVVCVVVVPCPPDDDPDCPCVVVVVVVVVVVVVVVVVVVCVVVVVDDDPPDDPDPVVVD

Secondary structure (DSSP, 8-state):
--HHHHHHHHHHHHHHHHHS-PPPPP-HHHHHHGGGGS-TT---STTTTHHHHHHHHHHHHHHHHHHHHHHTTSS--TT---SGGG--